Protein AF-A0A533RIW5-F1 (afdb_monomer_lite)

pLDDT: mean 75.53, std 13.52, range [43.75, 93.31]

Structure (mmCIF, N/CA/C/O backbone):
data_AF-A0A533RIW5-F1
#
_entry.id   AF-A0A533RIW5-F1
#
loop_
_atom_site.group_PDB
_atom_site.id
_atom_site.type_symbol
_atom_site.label_atom_id
_atom_site.label_alt_id
_atom_site.label_comp_id
_atom_site.label_asym_id
_atom_site.label_entity_id
_atom_site.label_seq_id
_atom_site.pdbx_PDB_ins_code
_atom_site.Cartn_x
_atom_site.Cartn_y
_atom_site.Cartn_z
_atom_site.occupancy
_atom_site.B_iso_or_equiv
_atom_site.auth_seq_id
_atom_site.auth_comp_id
_atom_site.auth_asym_id
_atom_site.auth_atom_id
_atom_site.pdbx_PDB_model_num
ATOM 1 N N . MET A 1 1 ? -22.608 -1.344 30.782 1.00 62.00 1 MET A N 1
ATOM 2 C CA . MET A 1 1 ? -22.924 -0.653 29.521 1.00 62.00 1 MET A CA 1
ATOM 3 C C . MET A 1 1 ? -23.229 -1.728 28.503 1.00 62.00 1 MET A C 1
ATOM 5 O O . MET A 1 1 ? -22.393 -2.606 28.317 1.00 62.00 1 MET A O 1
ATOM 9 N N . ASP A 1 2 ? -24.431 -1.716 27.937 1.00 83.00 2 ASP A N 1
ATOM 10 C CA . ASP A 1 2 ? -24.812 -2.683 26.904 1.00 83.00 2 ASP A CA 1
ATOM 11 C C . ASP A 1 2 ? -24.166 -2.318 25.561 1.00 83.00 2 ASP A C 1
ATOM 13 O O . ASP A 1 2 ? -23.942 -1.143 25.264 1.00 83.00 2 ASP A O 1
ATOM 17 N N . GLU A 1 3 ? -23.917 -3.316 24.708 1.00 81.69 3 GLU A N 1
ATOM 18 C CA . GLU A 1 3 ? -23.281 -3.122 23.393 1.00 81.69 3 GLU A CA 1
ATOM 19 C C . GLU A 1 3 ? -24.018 -2.071 22.539 1.00 81.69 3 GLU A C 1
ATOM 21 O O . GLU A 1 3 ? -23.396 -1.256 21.863 1.00 81.69 3 GLU A O 1
ATOM 26 N N . ARG A 1 4 ? -25.354 -2.029 22.607 1.00 83.69 4 ARG A N 1
ATOM 27 C CA . ARG A 1 4 ? -26.178 -1.064 21.856 1.00 83.69 4 ARG A CA 1
ATOM 28 C C . ARG A 1 4 ? -25.976 0.382 22.304 1.00 83.69 4 ARG A C 1
ATOM 30 O O . ARG A 1 4 ? -26.013 1.279 21.467 1.00 83.69 4 ARG A O 1
ATOM 37 N N . GLU A 1 5 ? -25.763 0.597 23.595 1.00 84.56 5 GLU A N 1
ATOM 38 C CA . GLU A 1 5 ? -25.538 1.922 24.178 1.00 84.56 5 GLU A CA 1
ATOM 39 C C . GLU A 1 5 ? -24.141 2.438 23.815 1.00 84.56 5 GLU A C 1
ATOM 41 O O . GLU A 1 5 ? -23.985 3.589 23.413 1.00 84.56 5 GLU A O 1
ATOM 46 N N . PHE A 1 6 ? -23.145 1.547 23.837 1.00 85.50 6 PHE A N 1
ATOM 47 C CA . PHE A 1 6 ? -21.796 1.826 23.345 1.00 85.50 6 PHE A CA 1
ATOM 48 C C . PHE A 1 6 ? -21.796 2.196 21.855 1.00 85.50 6 PHE A C 1
ATOM 50 O O . PHE A 1 6 ? -21.253 3.228 21.465 1.00 85.50 6 PHE A O 1
ATOM 57 N N . ILE A 1 7 ? -22.478 1.400 21.024 1.00 85.69 7 ILE A N 1
ATOM 58 C CA . ILE A 1 7 ? -22.616 1.686 19.592 1.00 85.69 7 ILE A CA 1
ATOM 59 C C . ILE A 1 7 ? -23.290 3.042 19.370 1.00 85.69 7 ILE A C 1
ATOM 61 O O . ILE A 1 7 ? -22.855 3.793 18.505 1.00 85.69 7 ILE A O 1
ATOM 65 N N . ALA A 1 8 ? -24.354 3.364 20.108 1.00 86.00 8 ALA A N 1
ATOM 66 C CA . ALA A 1 8 ? -25.064 4.628 19.934 1.00 86.00 8 ALA A CA 1
ATOM 67 C C . ALA A 1 8 ? -24.187 5.848 20.265 1.00 86.00 8 ALA A C 1
ATOM 69 O O . ALA A 1 8 ? -24.292 6.857 19.577 1.00 86.00 8 ALA A O 1
ATOM 70 N N . GLY A 1 9 ? -23.308 5.743 21.268 1.00 86.00 9 GLY A N 1
ATOM 71 C CA . GLY A 1 9 ? -22.416 6.833 21.672 1.00 86.00 9 GLY A CA 1
ATOM 72 C C . GLY A 1 9 ? -21.258 7.096 20.705 1.00 86.00 9 GLY A C 1
ATOM 73 O O . GLY A 1 9 ? -20.900 8.251 20.489 1.00 86.00 9 GLY A O 1
ATOM 74 N N . SER A 1 10 ? -20.697 6.047 20.096 1.00 85.56 10 SER A N 1
ATOM 75 C CA . SER A 1 10 ? -19.483 6.169 19.272 1.00 85.56 10 SER A CA 1
ATOM 76 C C . SER A 1 10 ? -19.719 6.106 17.757 1.00 85.56 10 SER A C 1
ATOM 78 O O . SER A 1 10 ? -18.809 6.399 16.978 1.00 85.56 10 SER A O 1
ATOM 80 N N . ARG A 1 11 ? -20.935 5.763 17.304 1.00 88.19 11 ARG A N 1
ATOM 81 C CA . ARG A 1 11 ? -21.262 5.596 15.874 1.00 88.19 11 ARG A CA 1
ATOM 82 C C . ARG A 1 11 ? -20.897 6.808 15.022 1.00 88.19 11 ARG A C 1
ATOM 84 O O . ARG A 1 11 ? -20.367 6.621 13.930 1.00 88.19 11 ARG A O 1
ATOM 91 N N . ASP A 1 12 ? -21.151 8.018 15.509 1.00 89.88 12 ASP A N 1
ATOM 92 C CA . ASP A 1 12 ? -20.879 9.242 14.750 1.00 89.88 12 ASP A CA 1
ATOM 93 C C . ASP A 1 12 ? -19.383 9.415 14.463 1.00 89.88 12 ASP A C 1
ATOM 95 O O . ASP A 1 12 ? -19.005 9.759 13.344 1.00 89.88 12 ASP A O 1
ATOM 99 N N . ALA A 1 13 ? -18.520 9.116 15.439 1.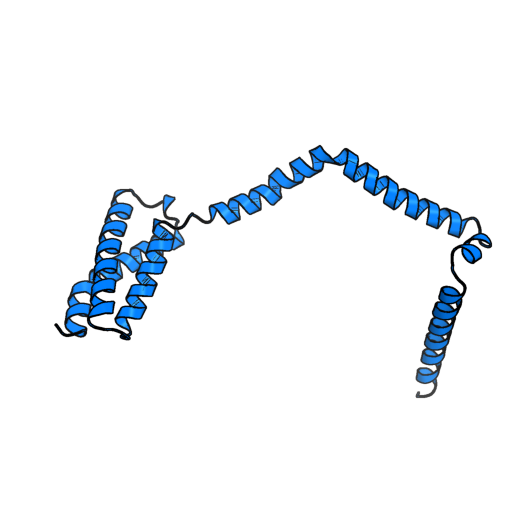00 87.50 13 ALA A N 1
ATOM 100 C CA . ALA A 1 13 ? -17.070 9.163 15.253 1.00 87.50 13 ALA A CA 1
ATOM 101 C C . ALA A 1 13 ? -16.600 8.114 14.233 1.00 87.50 13 ALA A C 1
ATOM 103 O O . ALA A 1 13 ? -15.786 8.410 13.359 1.00 87.50 13 ALA A O 1
ATOM 104 N N . TRP A 1 14 ? -17.165 6.903 14.286 1.00 92.69 14 TRP A N 1
ATOM 105 C CA . TRP A 1 14 ? -16.831 5.840 13.335 1.00 92.69 14 TRP A CA 1
ATOM 106 C C . TRP A 1 14 ? -17.252 6.201 11.908 1.00 92.69 14 TRP A C 1
ATOM 108 O O . TRP A 1 14 ? -16.521 5.911 10.963 1.00 92.69 14 TRP A O 1
ATOM 118 N N . GLN A 1 15 ? -18.410 6.848 11.754 1.00 90.88 15 GLN A N 1
ATOM 119 C CA . GLN A 1 15 ? -18.924 7.304 10.464 1.00 90.88 15 GLN A CA 1
ATOM 120 C C . GLN A 1 15 ? -18.032 8.406 9.870 1.00 90.88 15 GLN A C 1
ATOM 122 O O . GLN A 1 15 ? -17.650 8.320 8.705 1.00 90.88 15 GLN A O 1
ATOM 127 N N . ARG A 1 16 ? -17.627 9.398 10.682 1.00 89.56 16 ARG A N 1
ATOM 128 C CA . ARG A 1 16 ? -16.704 10.460 10.245 1.00 89.56 16 ARG A CA 1
ATOM 12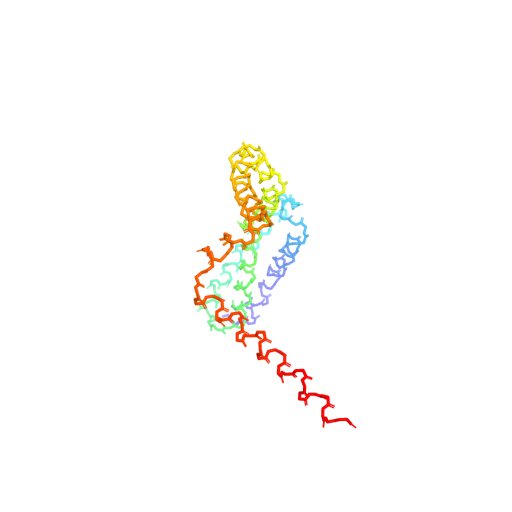9 C C . ARG A 1 16 ? -15.364 9.905 9.777 1.00 89.56 16 ARG A C 1
ATOM 131 O O . ARG A 1 16 ? -14.860 10.336 8.738 1.00 89.56 16 ARG A O 1
ATOM 138 N N . LEU A 1 17 ? -14.812 8.932 10.507 1.00 90.38 17 LEU A N 1
ATOM 139 C CA . LEU A 1 17 ? -13.575 8.265 10.112 1.00 90.38 17 LEU A CA 1
ATOM 140 C C . LEU A 1 17 ? -13.746 7.501 8.793 1.00 90.38 17 LEU A C 1
ATOM 142 O O . LEU A 1 17 ? -12.883 7.605 7.926 1.00 90.38 17 LEU A O 1
ATOM 146 N N . ASP A 1 18 ? -14.840 6.753 8.624 1.00 90.81 18 ASP A N 1
ATOM 147 C CA . ASP A 1 18 ? -15.106 6.001 7.391 1.00 90.81 18 ASP A CA 1
ATOM 148 C C . ASP A 1 18 ? -15.201 6.929 6.171 1.00 90.81 18 ASP A C 1
ATOM 150 O O . ASP A 1 18 ? -14.536 6.701 5.157 1.00 90.81 18 ASP A O 1
ATOM 154 N N . ASP A 1 19 ? -15.930 8.039 6.300 1.00 89.88 19 ASP A N 1
ATOM 155 C CA . ASP A 1 19 ? -16.059 9.041 5.242 1.00 89.88 19 ASP A CA 1
ATOM 156 C C . ASP A 1 19 ? -14.716 9.714 4.920 1.00 89.88 19 ASP A C 1
ATOM 158 O O . ASP A 1 19 ? -14.376 9.921 3.750 1.00 89.88 19 ASP A O 1
ATOM 162 N N . ALA A 1 20 ? -13.930 10.061 5.944 1.00 86.38 20 ALA A N 1
ATOM 163 C CA . ALA A 1 20 ? -12.613 10.666 5.767 1.00 86.38 20 ALA A CA 1
ATOM 164 C C . ALA A 1 20 ? -11.645 9.712 5.048 1.00 86.38 20 ALA A C 1
ATOM 166 O O . ALA A 1 20 ? -10.978 10.115 4.091 1.00 86.38 20 ALA A O 1
ATOM 167 N N . VAL A 1 21 ? -11.637 8.434 5.438 1.00 87.25 21 VAL A N 1
ATOM 168 C CA . VAL A 1 21 ? -10.841 7.382 4.791 1.00 87.25 21 VAL A CA 1
ATOM 169 C C . VAL A 1 21 ? -11.307 7.144 3.355 1.00 87.25 21 VAL A C 1
ATOM 171 O O . VAL A 1 21 ? -10.474 7.011 2.461 1.00 87.25 21 VAL A O 1
ATOM 174 N N . GLY A 1 22 ? -12.615 7.163 3.086 1.00 84.38 22 GLY A N 1
ATOM 175 C CA . GLY A 1 22 ? -13.154 7.046 1.729 1.00 84.38 22 GLY A CA 1
ATOM 176 C C . GLY A 1 22 ? -12.727 8.199 0.809 1.00 84.38 22 GLY A C 1
ATOM 177 O O . GLY A 1 22 ? -12.366 7.977 -0.354 1.00 84.38 22 GLY A O 1
ATOM 178 N N . ARG A 1 23 ? -12.694 9.435 1.325 1.00 81.19 23 ARG A N 1
ATOM 179 C CA . ARG A 1 23 ? -12.183 10.608 0.588 1.00 81.19 23 ARG A CA 1
ATOM 180 C C . ARG A 1 23 ? -10.678 10.522 0.336 1.00 81.19 23 ARG A C 1
ATOM 182 O O . ARG A 1 23 ? -10.218 10.841 -0.761 1.00 81.19 23 ARG A O 1
ATOM 189 N N . ALA A 1 24 ? -9.918 10.069 1.328 1.00 78.94 24 ALA A N 1
ATOM 190 C CA . ALA A 1 24 ? -8.478 9.890 1.202 1.00 78.94 24 ALA A CA 1
ATOM 191 C C . ALA A 1 24 ? -8.127 8.795 0.179 1.00 78.94 24 ALA A C 1
ATOM 193 O O . ALA A 1 24 ? -7.347 9.058 -0.734 1.00 78.94 24 ALA A O 1
ATOM 194 N N . ALA A 1 25 ? -8.823 7.655 0.200 1.00 74.12 25 ALA A N 1
ATOM 195 C CA . ALA A 1 25 ? -8.616 6.571 -0.760 1.00 74.12 25 ALA A CA 1
ATOM 196 C C . ALA A 1 25 ? -8.929 6.969 -2.219 1.00 74.12 25 ALA A C 1
ATOM 198 O O . ALA A 1 25 ? -8.319 6.450 -3.156 1.00 74.12 25 ALA A O 1
ATOM 199 N N . SER A 1 26 ? -9.880 7.885 -2.434 1.00 72.12 26 SER A N 1
ATOM 200 C CA . SER A 1 26 ? -10.309 8.316 -3.775 1.00 72.12 26 SER A CA 1
ATOM 201 C C . SER A 1 26 ? -9.471 9.461 -4.357 1.00 72.12 26 SER A C 1
ATOM 203 O O . SER A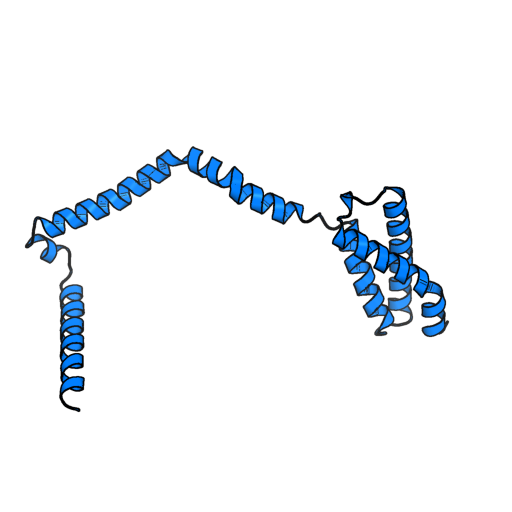 1 26 ? -9.211 9.476 -5.562 1.00 72.12 26 SER A O 1
ATOM 205 N N . HIS A 1 27 ? -9.008 10.403 -3.530 1.00 63.28 27 HIS A N 1
ATOM 206 C CA . HIS A 1 27 ? -8.261 11.586 -3.986 1.00 63.28 27 HIS A CA 1
ATOM 207 C C . HIS A 1 27 ? -6.772 11.595 -3.598 1.00 63.28 27 HIS A C 1
ATOM 209 O O . HIS A 1 27 ? -6.017 12.432 -4.104 1.00 63.28 27 HI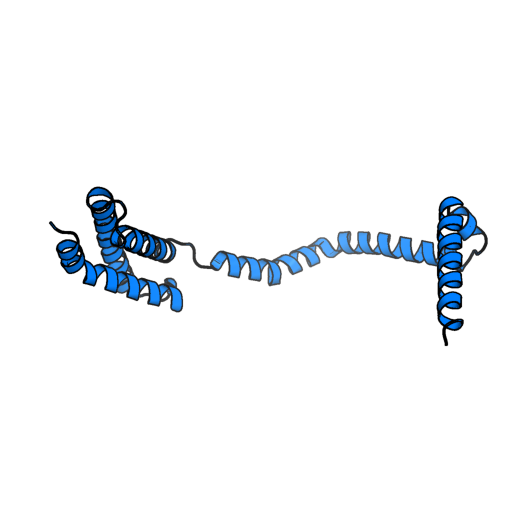S A O 1
ATOM 215 N N . GLY A 1 28 ? -6.348 10.639 -2.770 1.00 64.25 28 GLY A N 1
ATOM 216 C CA . GLY A 1 28 ? -5.013 10.506 -2.197 1.00 64.25 28 GLY A CA 1
ATOM 217 C C . GLY A 1 28 ? -4.792 11.431 -0.997 1.00 64.25 28 GLY A C 1
ATOM 218 O O . GLY A 1 28 ? -5.044 12.633 -1.079 1.00 64.25 28 GLY A O 1
ATOM 219 N N . VAL A 1 29 ? -4.220 10.893 0.088 1.00 64.12 29 VAL A N 1
ATOM 220 C CA . VAL A 1 29 ? -3.880 11.634 1.327 1.00 64.12 29 VAL A CA 1
ATOM 221 C C . VAL A 1 29 ? -3.135 12.947 1.084 1.00 64.12 29 VAL A C 1
ATOM 223 O O . VAL A 1 29 ? -3.342 13.925 1.790 1.00 64.12 29 VAL A O 1
ATOM 226 N N . ALA A 1 30 ? -2.294 13.002 0.048 1.00 60.78 30 ALA A N 1
ATOM 227 C CA . ALA A 1 30 ? -1.482 14.174 -0.284 1.00 60.78 30 ALA A CA 1
ATOM 228 C C . ALA A 1 30 ? -2.290 15.412 -0.724 1.00 60.78 30 ALA A C 1
ATOM 230 O O . ALA A 1 30 ? -1.715 16.491 -0.848 1.00 60.78 30 ALA A O 1
ATOM 231 N N . LYS A 1 31 ? -3.590 15.257 -1.006 1.00 62.75 31 LYS A N 1
ATOM 232 C CA . LYS A 1 31 ? -4.506 16.360 -1.321 1.00 62.75 31 LYS A CA 1
ATOM 233 C C . LYS A 1 31 ? -5.371 16.797 -0.138 1.00 62.75 31 LYS A C 1
ATOM 235 O O . LYS A 1 31 ? -6.111 17.765 -0.299 1.00 62.75 31 LYS A O 1
ATOM 240 N N . LEU A 1 32 ? -5.318 16.101 1.001 1.00 67.56 32 LEU A N 1
ATOM 241 C CA . LEU A 1 32 ? -6.024 16.552 2.197 1.00 67.56 32 LEU A CA 1
ATOM 242 C C . LEU A 1 32 ? -5.295 17.735 2.828 1.00 67.56 32 LEU A C 1
ATOM 244 O O . LEU A 1 32 ? -4.067 17.750 2.917 1.00 67.56 32 LEU A O 1
ATOM 248 N N . ASP A 1 33 ? -6.083 18.713 3.262 1.00 74.69 33 ASP A N 1
ATOM 249 C CA . ASP A 1 33 ? -5.590 19.837 4.044 1.00 74.69 33 ASP A CA 1
ATOM 250 C C . ASP A 1 33 ? -5.101 19.364 5.421 1.00 74.69 33 ASP A C 1
ATOM 252 O O . ASP A 1 33 ? -5.546 18.333 5.940 1.00 74.69 33 ASP A O 1
ATOM 256 N N . ALA A 1 34 ? -4.172 20.113 6.013 1.00 77.44 34 ALA A N 1
ATOM 257 C CA . ALA A 1 34 ? -3.538 19.753 7.278 1.00 77.44 34 ALA A CA 1
ATOM 258 C C . ALA A 1 34 ? -4.560 19.622 8.419 1.00 77.44 34 ALA A C 1
ATOM 260 O O . ALA A 1 34 ? -4.455 18.698 9.230 1.00 77.44 34 ALA A O 1
ATOM 261 N N . ASP A 1 35 ? -5.573 20.491 8.442 1.00 81.88 35 ASP A N 1
ATOM 262 C CA . ASP A 1 35 ? -6.633 20.461 9.450 1.00 81.88 35 ASP A CA 1
ATOM 263 C C . ASP A 1 35 ? -7.511 19.212 9.303 1.00 81.88 35 ASP A C 1
ATOM 265 O O . ASP A 1 35 ? -7.728 18.489 10.275 1.00 81.88 35 ASP A O 1
ATOM 269 N N . THR A 1 36 ? -7.914 18.861 8.077 1.00 80.44 36 THR A N 1
ATOM 270 C CA . THR A 1 36 ? -8.698 17.638 7.827 1.00 80.44 36 THR A CA 1
ATOM 271 C C . THR A 1 36 ? -7.904 16.371 8.156 1.00 80.44 36 THR A C 1
ATOM 273 O O . THR A 1 36 ? -8.462 15.392 8.651 1.00 80.44 36 THR A O 1
ATOM 276 N N . LEU A 1 37 ? -6.590 16.370 7.906 1.00 83.56 37 LEU A N 1
ATOM 277 C CA . LEU A 1 37 ? -5.726 15.249 8.274 1.00 83.56 37 LEU A CA 1
ATOM 278 C C . LEU A 1 37 ? -5.615 15.097 9.799 1.00 83.56 37 LEU A C 1
ATOM 280 O O . LEU A 1 37 ? -5.590 13.973 10.304 1.00 83.56 37 LEU A O 1
ATOM 284 N N . LYS A 1 38 ? -5.569 16.215 10.532 1.00 86.81 38 LYS A N 1
ATOM 285 C CA . LYS A 1 38 ? -5.546 16.220 11.996 1.00 86.81 38 LYS A CA 1
ATOM 286 C C . LYS A 1 38 ? -6.856 15.687 12.576 1.00 86.81 38 LYS A C 1
ATOM 288 O O . LYS A 1 38 ? -6.802 14.798 13.421 1.00 86.81 38 LYS A O 1
ATOM 293 N N . GLU A 1 39 ? -8.000 16.158 12.085 1.00 88.38 39 GLU A N 1
ATOM 294 C CA . GLU A 1 39 ? -9.322 15.651 12.485 1.00 88.38 39 GLU A CA 1
ATOM 295 C C . GLU A 1 39 ? -9.439 14.142 12.232 1.00 88.38 39 GLU A C 1
ATOM 297 O O . GLU A 1 39 ? -9.804 13.379 13.126 1.00 88.38 39 GLU A O 1
ATOM 302 N N . MET A 1 40 ? -9.016 13.682 11.049 1.00 88.00 40 MET A N 1
ATOM 303 C CA . MET A 1 40 ? -8.999 12.255 10.719 1.00 88.00 40 MET A CA 1
ATOM 304 C C . MET A 1 40 ? -8.101 11.449 11.673 1.00 88.00 40 MET A C 1
ATOM 306 O O . MET A 1 40 ? -8.433 10.322 12.044 1.00 88.00 40 MET A O 1
ATOM 310 N N . HIS A 1 41 ? -6.964 12.010 12.092 1.00 89.44 41 HIS A N 1
ATOM 311 C CA . HIS A 1 41 ? -6.074 11.372 13.059 1.00 89.44 41 HIS A CA 1
ATOM 312 C C . HIS A 1 41 ? -6.682 11.298 14.470 1.00 89.44 41 HIS A C 1
ATOM 314 O O . HIS A 1 41 ? -6.502 10.294 15.165 1.00 89.44 41 HIS A O 1
ATOM 320 N N . GLU A 1 42 ? -7.413 12.327 14.897 1.00 91.31 42 GLU A N 1
ATOM 321 C CA . GLU A 1 42 ? -8.127 12.338 16.178 1.00 91.31 42 GLU A CA 1
ATOM 322 C C . GLU A 1 42 ? -9.255 11.292 16.197 1.00 91.31 42 GLU A C 1
ATOM 324 O O . GLU A 1 42 ? -9.285 10.447 17.101 1.00 91.31 42 GLU A O 1
ATOM 329 N N . ASP A 1 43 ? -10.098 11.254 15.159 1.00 91.38 43 ASP A N 1
ATOM 330 C CA . ASP A 1 43 ? -11.167 10.255 15.013 1.00 91.38 43 ASP A CA 1
ATOM 331 C C . ASP A 1 43 ? -10.597 8.819 14.921 1.00 91.38 43 ASP A C 1
ATOM 333 O O . ASP A 1 43 ? -11.154 7.879 15.502 1.00 91.38 43 ASP A O 1
ATOM 337 N N . TYR A 1 44 ? -9.435 8.634 14.276 1.00 92.56 44 TYR A N 1
ATOM 338 C CA . TYR A 1 44 ? -8.709 7.355 14.258 1.00 92.56 44 TYR A CA 1
ATOM 339 C C . TYR A 1 44 ? -8.310 6.897 15.664 1.00 92.56 44 TYR A C 1
ATOM 341 O O . TYR A 1 44 ? -8.543 5.742 16.026 1.00 92.56 44 TYR A O 1
ATOM 349 N N . ARG A 1 45 ? -7.720 7.783 16.477 1.00 91.12 45 ARG A N 1
ATOM 350 C CA . ARG A 1 45 ? -7.296 7.438 17.844 1.00 91.12 45 ARG A CA 1
ATOM 351 C C . ARG A 1 45 ? -8.484 7.086 18.731 1.00 91.12 45 ARG A C 1
ATOM 353 O O . ARG A 1 45 ? -8.378 6.148 19.519 1.00 91.12 45 ARG A O 1
ATOM 360 N N . CYS A 1 46 ? -9.594 7.808 18.586 1.00 91.94 46 CYS A N 1
ATOM 361 C CA . CYS A 1 46 ? -10.831 7.525 19.307 1.00 91.94 46 CYS A CA 1
ATOM 362 C C . CYS A 1 46 ? -11.382 6.140 18.924 1.00 91.94 46 CYS A C 1
ATOM 364 O O . CYS A 1 46 ? -11.572 5.285 19.785 1.00 91.94 46 CYS A O 1
ATOM 366 N N . THR A 1 47 ? -11.478 5.855 17.623 1.00 92.38 47 THR A N 1
ATOM 367 C CA . THR A 1 47 ? -11.955 4.559 17.111 1.00 92.38 47 THR A CA 1
ATOM 368 C C . THR A 1 47 ? -11.032 3.393 17.501 1.00 92.38 47 THR A C 1
ATOM 370 O O . THR A 1 47 ? -11.496 2.288 17.778 1.00 92.38 47 THR A O 1
ATOM 373 N N . ALA A 1 48 ? -9.716 3.613 17.562 1.00 92.00 48 ALA A N 1
ATOM 374 C CA . ALA A 1 48 ? -8.763 2.603 18.026 1.00 92.00 48 ALA A CA 1
ATOM 375 C C . ALA A 1 48 ? -8.916 2.297 19.528 1.00 92.00 48 ALA A C 1
ATOM 377 O O . ALA A 1 48 ? -8.789 1.140 19.935 1.00 92.00 48 ALA A O 1
ATOM 378 N N . ALA A 1 49 ? -9.220 3.309 20.347 1.00 92.56 49 ALA A N 1
ATOM 379 C CA . ALA A 1 49 ? -9.543 3.112 21.759 1.00 92.56 49 ALA A CA 1
ATOM 380 C C . ALA A 1 49 ? -10.865 2.342 21.926 1.00 92.56 49 ALA A C 1
ATOM 382 O O . ALA A 1 49 ? -10.924 1.388 22.704 1.00 92.56 49 ALA A O 1
ATOM 383 N N . ASP A 1 50 ? -11.882 2.682 21.132 1.00 92.00 50 ASP A N 1
ATOM 384 C CA . ASP A 1 50 ? -13.163 1.970 21.086 1.00 92.00 50 ASP A CA 1
ATOM 385 C C . ASP A 1 50 ? -12.996 0.505 20.670 1.00 92.00 50 ASP A C 1
ATOM 387 O O . ASP A 1 50 ? -13.626 -0.382 21.244 1.00 92.00 50 ASP A O 1
ATOM 391 N N . LEU A 1 51 ? -12.107 0.222 19.714 1.00 93.06 51 LEU A N 1
ATOM 392 C CA . LEU A 1 51 ? -11.765 -1.144 19.326 1.00 93.06 51 LEU A CA 1
ATOM 393 C C . LEU A 1 51 ? -11.155 -1.923 20.498 1.00 93.06 51 LEU A C 1
ATOM 395 O O . LEU A 1 51 ? -11.562 -3.057 20.741 1.00 93.06 51 LEU A O 1
ATOM 399 N N . ALA A 1 52 ? -10.212 -1.335 21.239 1.00 91.88 52 ALA A N 1
ATOM 400 C CA . ALA A 1 52 ? -9.610 -1.984 22.407 1.00 91.88 52 ALA A CA 1
ATOM 401 C C . ALA A 1 52 ? -10.651 -2.254 23.511 1.00 91.88 52 ALA A C 1
ATOM 403 O O . ALA A 1 52 ? -10.666 -3.330 24.122 1.00 91.88 52 ALA A O 1
ATOM 404 N N . PHE A 1 53 ? -11.571 -1.309 23.726 1.00 91.44 53 PHE A N 1
ATOM 405 C CA . PHE A 1 53 ? -12.694 -1.487 24.642 1.00 91.44 53 PHE A CA 1
ATOM 406 C C . PHE A 1 53 ? -13.616 -2.628 24.189 1.00 91.44 53 PHE A C 1
ATOM 408 O O . PHE A 1 53 ? -13.917 -3.523 24.985 1.00 91.44 53 PHE A O 1
ATOM 415 N N . ALA A 1 54 ? -14.004 -2.643 22.910 1.00 90.56 54 ALA A N 1
ATOM 416 C CA . ALA A 1 54 ? -14.881 -3.651 22.323 1.00 90.56 54 ALA A CA 1
ATOM 417 C C . ALA A 1 54 ? -14.248 -5.050 22.298 1.00 90.56 54 ALA A C 1
ATOM 419 O O . ALA A 1 54 ? -14.933 -6.035 22.553 1.00 90.56 54 ALA A O 1
ATOM 420 N N . GLN A 1 55 ? -12.936 -5.160 22.075 1.00 90.69 55 GLN A N 1
ATOM 421 C CA . GLN A 1 55 ? -12.208 -6.432 22.172 1.00 90.69 55 GLN A CA 1
ATOM 422 C C . GLN A 1 55 ? -12.242 -7.024 23.586 1.00 90.69 55 GLN A C 1
ATOM 424 O O . GLN A 1 55 ? -12.278 -8.244 23.733 1.00 90.69 55 GLN A O 1
ATOM 429 N N . THR A 1 56 ? -12.253 -6.169 24.610 1.00 92.19 56 THR A N 1
ATOM 430 C CA . THR A 1 56 ? -12.237 -6.585 26.019 1.00 92.19 56 THR A CA 1
ATOM 431 C C . THR A 1 56 ? -13.639 -6.926 26.531 1.00 92.19 56 THR A C 1
ATOM 433 O O . THR A 1 56 ? -13.812 -7.926 27.222 1.00 92.19 56 THR A O 1
ATOM 436 N N . HIS A 1 57 ? -14.643 -6.113 26.191 1.00 89.56 57 HIS A N 1
ATOM 437 C CA . HIS A 1 57 ? -16.005 -6.236 26.731 1.00 89.56 57 HIS A CA 1
ATOM 438 C C . HIS A 1 57 ? -16.958 -7.027 25.828 1.00 89.56 57 HIS A C 1
ATOM 440 O O . HIS A 1 57 ? -17.899 -7.641 26.326 1.00 89.56 57 HIS A O 1
ATOM 446 N N . PHE A 1 58 ? -16.713 -7.039 24.515 1.00 88.50 58 PHE A N 1
ATOM 447 C CA . PHE A 1 58 ? -17.559 -7.688 23.508 1.00 88.50 58 PHE A CA 1
ATOM 448 C C . PHE A 1 58 ? -16.730 -8.588 22.562 1.00 88.50 58 PHE A C 1
ATOM 450 O O . PHE A 1 58 ? -16.737 -8.404 21.334 1.00 88.50 58 PHE A O 1
ATOM 457 N N . PRO A 1 59 ? -15.976 -9.571 23.097 1.00 83.00 59 PRO A N 1
ATOM 458 C CA . PRO A 1 59 ? -15.195 -10.482 22.270 1.00 83.00 59 PRO A CA 1
ATOM 459 C C . PRO A 1 59 ? -16.115 -11.296 21.346 1.00 83.00 59 PRO A C 1
ATOM 461 O O . PRO A 1 59 ? -17.102 -11.883 21.780 1.00 83.00 59 PRO A O 1
ATOM 464 N N . GLY A 1 60 ? -15.795 -11.326 20.048 1.00 82.31 60 GLY A N 1
ATOM 465 C CA . GLY A 1 60 ? -16.570 -12.061 19.037 1.00 82.31 60 GLY A CA 1
ATOM 466 C C . GLY A 1 60 ? -17.820 -11.346 18.507 1.00 82.31 60 GLY A C 1
ATOM 467 O O . GLY A 1 60 ? -18.499 -11.887 17.634 1.00 82.31 60 GLY A O 1
ATOM 468 N N . ALA A 1 61 ? -18.117 -10.128 18.970 1.00 88.44 61 ALA A N 1
ATOM 469 C CA . ALA A 1 61 ? -19.218 -9.334 18.437 1.00 88.44 61 ALA A CA 1
ATOM 470 C C . ALA A 1 61 ? -18.926 -8.803 17.020 1.00 88.44 61 ALA A C 1
ATOM 472 O O . ALA A 1 61 ? -17.781 -8.513 16.652 1.00 88.44 61 ALA A O 1
ATOM 473 N N . ARG A 1 62 ? -19.984 -8.613 16.216 1.00 88.38 62 ARG A N 1
ATOM 474 C CA . ARG A 1 62 ? -19.870 -8.057 14.853 1.00 88.38 62 ARG A CA 1
ATOM 475 C C . ARG A 1 62 ? -19.280 -6.642 14.867 1.00 88.38 62 ARG A C 1
ATOM 477 O O . ARG A 1 62 ? -18.538 -6.283 13.956 1.00 88.38 62 ARG A O 1
ATOM 484 N N . THR A 1 63 ? -19.570 -5.875 15.913 1.00 87.75 63 THR A N 1
ATOM 485 C CA . THR A 1 63 ? -19.060 -4.517 16.135 1.00 87.75 63 THR A CA 1
ATOM 486 C C . THR A 1 63 ? -17.537 -4.500 16.241 1.00 87.75 63 THR A C 1
ATOM 488 O O . THR A 1 63 ? -16.880 -3.697 15.587 1.00 87.75 63 THR A O 1
ATOM 491 N N . THR A 1 64 ? -16.956 -5.454 16.969 1.00 91.06 64 THR A N 1
ATOM 492 C CA . THR A 1 64 ? -15.502 -5.599 17.118 1.00 91.06 64 THR A CA 1
ATOM 493 C C . THR A 1 64 ? -14.827 -5.911 15.780 1.00 91.06 64 THR A C 1
ATOM 495 O O . THR A 1 64 ? -13.795 -5.328 15.452 1.00 91.06 64 THR A O 1
ATOM 498 N N . ALA A 1 65 ? -15.429 -6.784 14.964 1.00 90.62 65 ALA A N 1
ATOM 499 C CA . ALA A 1 65 ? -14.924 -7.084 13.622 1.00 90.62 65 ALA A CA 1
ATOM 500 C C . ALA A 1 65 ? -15.010 -5.868 12.681 1.00 90.62 65 ALA A C 1
ATOM 502 O O . ALA A 1 65 ? -14.063 -5.594 11.941 1.00 90.62 65 ALA A O 1
ATOM 503 N N . TYR A 1 66 ? -16.116 -5.120 12.741 1.00 91.38 66 TYR A N 1
ATOM 504 C CA . TYR A 1 66 ? -16.302 -3.880 11.986 1.00 91.38 66 TYR A CA 1
ATOM 505 C C . TYR A 1 66 ? -15.244 -2.831 12.349 1.00 91.38 66 TYR A C 1
ATOM 507 O O . TYR A 1 66 ? -14.556 -2.317 11.467 1.00 91.38 66 TYR A O 1
ATOM 515 N N . LEU A 1 67 ? -15.061 -2.572 13.645 1.00 91.56 67 LEU A N 1
ATOM 516 C CA . LEU A 1 67 ? -14.074 -1.620 14.150 1.00 91.56 67 LEU A CA 1
ATOM 517 C C . LEU A 1 67 ? -12.651 -2.001 13.743 1.00 91.56 67 LEU A C 1
ATOM 519 O O . LEU A 1 67 ? -11.879 -1.144 13.322 1.00 91.56 67 LEU A O 1
ATOM 523 N N . ASN A 1 68 ? -12.319 -3.291 13.798 1.00 93.31 68 ASN A N 1
ATOM 524 C CA . ASN A 1 68 ? -11.010 -3.776 13.378 1.00 93.31 68 ASN A CA 1
ATOM 525 C C . ASN A 1 68 ? -10.752 -3.488 11.888 1.00 93.31 68 ASN A C 1
ATOM 527 O O . ASN A 1 68 ? -9.702 -2.959 11.525 1.00 93.31 68 ASN A O 1
ATOM 531 N N . ALA A 1 69 ? -11.731 -3.766 11.022 1.00 91.56 69 ALA A N 1
ATOM 532 C CA . ALA A 1 69 ? -11.621 -3.478 9.593 1.00 91.56 69 ALA A CA 1
ATOM 533 C C . ALA A 1 69 ? -11.525 -1.968 9.301 1.00 91.56 69 ALA A C 1
ATOM 535 O O . ALA A 1 69 ? -10.752 -1.550 8.435 1.00 91.56 69 ALA A O 1
ATOM 536 N N . LEU A 1 70 ? -12.284 -1.140 10.025 1.00 92.31 70 LEU A N 1
ATOM 537 C CA . LEU A 1 70 ? -12.244 0.316 9.890 1.00 92.31 70 LEU A CA 1
ATOM 538 C C . LEU A 1 70 ? -10.871 0.880 10.286 1.00 92.31 70 LEU A C 1
ATOM 540 O O . LEU A 1 70 ? -10.262 1.595 9.490 1.00 92.31 70 LEU A O 1
ATOM 544 N N . VAL A 1 71 ? -10.350 0.497 11.456 1.00 92.19 71 VAL A N 1
ATOM 545 C CA . VAL A 1 71 ? -9.026 0.917 11.947 1.00 92.19 71 VAL A CA 1
ATOM 546 C C . VAL A 1 71 ? -7.913 0.447 11.010 1.00 92.19 71 VAL A C 1
ATOM 548 O O . VAL A 1 71 ? -7.012 1.224 10.704 1.00 92.19 71 VAL A O 1
ATOM 551 N N . ALA A 1 72 ? -7.987 -0.784 10.496 1.00 89.31 72 ALA A N 1
ATOM 552 C CA . ALA A 1 72 ? -7.000 -1.306 9.553 1.00 89.31 72 ALA A CA 1
ATOM 553 C C . ALA A 1 72 ? -6.947 -0.494 8.246 1.00 89.31 72 ALA A C 1
ATOM 555 O O . ALA A 1 72 ? -5.859 -0.140 7.789 1.00 89.31 72 ALA A O 1
ATOM 556 N N . ARG A 1 73 ? -8.106 -0.153 7.660 1.00 88.06 73 ARG A N 1
ATOM 557 C CA . ARG A 1 73 ? -8.163 0.707 6.462 1.00 88.06 73 ARG A CA 1
ATOM 558 C C . ARG A 1 73 ? -7.659 2.117 6.753 1.00 88.06 73 ARG A C 1
ATOM 560 O O . ARG A 1 73 ? -6.857 2.634 5.986 1.00 88.06 73 ARG A O 1
ATOM 567 N N . ALA A 1 74 ? -8.079 2.708 7.870 1.00 87.88 74 ALA A N 1
ATOM 568 C CA . ALA A 1 74 ? -7.620 4.031 8.280 1.00 87.88 74 ALA A CA 1
ATOM 569 C C . ALA A 1 74 ? -6.097 4.072 8.466 1.00 87.88 74 ALA A C 1
ATOM 571 O O . ALA A 1 74 ? -5.437 4.983 7.979 1.00 87.88 74 ALA A O 1
ATOM 572 N N . HIS A 1 75 ? -5.518 3.053 9.106 1.00 87.12 75 HIS A N 1
ATOM 573 C CA . HIS A 1 75 ? -4.073 2.943 9.287 1.00 87.12 75 HIS A CA 1
ATOM 574 C C . HIS A 1 75 ? -3.332 2.824 7.950 1.00 87.12 75 HIS A C 1
ATOM 576 O O . HIS A 1 75 ? -2.316 3.490 7.746 1.00 87.12 75 HIS A O 1
ATOM 582 N N . ALA A 1 76 ? -3.850 2.006 7.028 1.00 83.75 76 ALA A N 1
ATOM 583 C CA . ALA A 1 76 ? -3.294 1.869 5.686 1.00 83.75 76 ALA A CA 1
ATOM 584 C C . ALA A 1 76 ? -3.348 3.183 4.894 1.00 83.75 76 ALA A C 1
ATOM 586 O O . ALA A 1 76 ? -2.466 3.429 4.084 1.00 83.75 76 ALA A O 1
ATOM 587 N N . GLU A 1 77 ? -4.329 4.043 5.145 1.00 82.69 77 GLU A N 1
ATOM 588 C CA . GLU A 1 77 ? -4.410 5.338 4.479 1.00 82.69 77 GLU A CA 1
ATOM 589 C C . GLU A 1 77 ? -3.504 6.382 5.160 1.00 82.69 77 GLU A C 1
ATOM 591 O O . GLU A 1 77 ? -2.669 6.983 4.496 1.00 82.69 77 GLU A O 1
ATOM 596 N N . LEU A 1 78 ? -3.565 6.552 6.490 1.00 80.06 78 LEU A N 1
ATOM 597 C CA . LEU A 1 78 ? -2.737 7.538 7.212 1.00 80.06 78 LEU A CA 1
ATOM 598 C C . LEU A 1 78 ? -1.233 7.241 7.137 1.00 80.06 78 LEU A C 1
ATOM 600 O O . LEU A 1 78 ? -0.421 8.162 7.041 1.00 80.06 78 LEU A O 1
ATOM 604 N N . TYR A 1 79 ? -0.863 5.966 7.262 1.00 75.19 79 TYR A N 1
ATOM 605 C CA . TYR A 1 79 ? 0.526 5.531 7.423 1.00 75.19 79 TYR A CA 1
ATOM 606 C C . TYR A 1 79 ? 1.005 4.617 6.301 1.00 75.19 79 TYR A C 1
ATOM 608 O O . TYR A 1 79 ? 2.216 4.429 6.139 1.00 75.19 79 TYR A O 1
ATOM 616 N N . GLY A 1 80 ? 0.094 4.029 5.522 1.00 63.50 80 GLY A N 1
ATOM 617 C CA . GLY A 1 80 ? 0.493 3.216 4.387 1.00 63.50 80 GLY A CA 1
ATOM 618 C C . GLY A 1 80 ? 1.185 4.084 3.351 1.00 63.50 80 GLY A C 1
ATOM 619 O O . GLY A 1 80 ? 0.732 5.156 2.955 1.00 63.50 80 GLY A O 1
ATOM 620 N N . SER A 1 81 ? 2.357 3.617 2.934 1.00 54.66 81 SER A N 1
ATOM 621 C CA . SER A 1 81 ? 3.130 4.277 1.893 1.00 54.66 81 SER A CA 1
ATOM 622 C C . SER A 1 81 ? 2.239 4.434 0.655 1.00 54.66 81 SER A C 1
ATOM 624 O O . SER A 1 81 ? 1.645 3.435 0.236 1.00 54.66 81 SER A O 1
ATOM 626 N N . PRO A 1 82 ? 2.144 5.629 0.039 1.00 55.81 82 PRO A N 1
ATOM 627 C CA . PRO A 1 82 ? 1.333 5.802 -1.159 1.00 55.81 82 PRO A CA 1
ATOM 628 C C . PRO A 1 82 ? 1.744 4.772 -2.227 1.00 55.81 82 PRO A C 1
ATOM 630 O O . PRO A 1 82 ? 2.883 4.279 -2.197 1.00 55.81 82 PRO A O 1
ATOM 633 N N . PRO A 1 83 ? 0.918 4.508 -3.260 1.00 56.22 83 PRO A N 1
ATOM 634 C CA . PRO A 1 83 ? 1.260 3.631 -4.391 1.00 56.22 83 PRO A CA 1
ATOM 635 C C . PRO A 1 83 ? 2.458 4.129 -5.230 1.00 56.22 83 PRO A C 1
ATOM 637 O O . PRO A 1 83 ? 2.703 3.662 -6.343 1.00 56.22 83 PRO A O 1
ATOM 640 N N . ARG A 1 84 ? 3.277 5.031 -4.679 1.00 56.03 84 ARG A N 1
ATOM 641 C CA . ARG A 1 84 ? 4.636 5.354 -5.091 1.00 56.03 84 ARG A CA 1
ATOM 642 C C . ARG A 1 84 ? 5.439 4.105 -5.425 1.00 56.03 84 ARG A C 1
ATOM 644 O O . ARG A 1 84 ? 6.173 4.170 -6.389 1.00 56.03 84 ARG A O 1
ATOM 651 N N . ARG A 1 85 ? 5.285 2.962 -4.741 1.00 58.41 85 ARG A N 1
ATOM 652 C CA . ARG A 1 85 ? 6.008 1.730 -5.131 1.00 58.41 85 ARG A CA 1
ATOM 653 C C . ARG A 1 85 ? 5.630 1.224 -6.528 1.00 58.41 85 ARG A C 1
ATOM 655 O O . ARG A 1 85 ? 6.527 0.906 -7.297 1.00 58.41 85 ARG A O 1
ATOM 662 N N . LEU A 1 86 ? 4.347 1.217 -6.892 1.00 62.28 86 LEU A N 1
ATOM 663 C CA . LEU A 1 86 ? 3.897 0.820 -8.235 1.00 62.28 86 LEU A CA 1
ATOM 664 C C . LEU A 1 86 ? 4.240 1.879 -9.291 1.00 62.28 86 LEU A C 1
ATOM 666 O O . LEU A 1 86 ? 4.699 1.541 -10.380 1.00 62.28 86 LEU A O 1
ATOM 670 N N . ALA A 1 87 ? 4.085 3.165 -8.963 1.00 65.12 87 ALA A N 1
ATOM 671 C CA . ALA A 1 87 ? 4.464 4.260 -9.856 1.00 65.12 87 ALA A CA 1
ATOM 672 C C . ALA A 1 87 ? 5.987 4.326 -10.094 1.00 65.12 87 ALA A C 1
ATOM 674 O O . ALA A 1 87 ? 6.431 4.553 -11.219 1.00 65.12 87 ALA A O 1
ATOM 675 N N . VAL A 1 88 ? 6.792 4.082 -9.057 1.00 66.38 88 VAL A N 1
ATOM 676 C CA . VAL A 1 88 ? 8.258 3.988 -9.127 1.00 66.38 88 VAL A CA 1
ATOM 677 C C . VAL A 1 88 ? 8.673 2.734 -9.882 1.00 66.38 88 VAL A C 1
ATOM 679 O O . VAL A 1 88 ? 9.550 2.836 -10.726 1.00 66.38 88 VAL A O 1
ATOM 682 N N . LEU A 1 89 ? 8.016 1.589 -9.675 1.00 68.31 89 LEU A N 1
ATOM 683 C CA . LEU A 1 89 ? 8.284 0.372 -10.444 1.00 68.31 89 LEU A CA 1
ATOM 684 C C . LEU A 1 89 ? 7.978 0.571 -11.936 1.00 68.31 89 LEU A C 1
ATOM 686 O O . LEU A 1 89 ? 8.797 0.229 -12.783 1.00 68.31 89 LEU A O 1
ATOM 690 N N . ARG A 1 90 ? 6.850 1.206 -12.276 1.00 69.19 90 ARG A N 1
ATOM 691 C CA . ARG A 1 90 ? 6.507 1.545 -13.665 1.00 69.19 90 ARG A CA 1
ATOM 692 C C . ARG A 1 90 ? 7.498 2.540 -14.273 1.00 69.19 90 ARG A C 1
ATOM 694 O O . ARG A 1 90 ? 7.887 2.371 -15.424 1.00 69.19 90 ARG A O 1
ATOM 701 N N . ARG A 1 91 ? 7.935 3.556 -13.522 1.00 69.81 91 ARG A N 1
ATOM 702 C CA . ARG A 1 91 ? 8.972 4.505 -13.966 1.00 69.81 91 ARG A CA 1
ATOM 703 C C . ARG A 1 91 ? 10.337 3.832 -14.117 1.00 69.81 91 ARG A C 1
ATOM 705 O O . ARG A 1 91 ? 11.045 4.126 -15.073 1.00 69.81 91 ARG A O 1
ATOM 712 N N . PHE A 1 92 ? 10.668 2.894 -13.239 1.00 66.88 92 PHE A N 1
ATOM 713 C CA . PHE A 1 92 ? 11.883 2.098 -13.321 1.00 66.88 92 PHE A CA 1
ATOM 714 C C . PHE A 1 92 ? 11.874 1.216 -14.576 1.00 66.88 92 PHE A C 1
ATOM 716 O O . PHE A 1 92 ? 12.820 1.269 -15.355 1.00 66.88 92 PHE A O 1
ATOM 723 N N . LEU A 1 93 ? 10.780 0.495 -14.852 1.00 67.56 93 LEU A N 1
ATOM 724 C CA . LEU A 1 93 ? 10.637 -0.290 -16.086 1.00 67.56 93 LEU A CA 1
ATOM 725 C C . LEU A 1 93 ? 10.624 0.588 -17.351 1.00 67.56 93 LEU A C 1
ATOM 727 O O . LEU A 1 93 ? 11.183 0.195 -18.369 1.00 67.56 93 LEU A O 1
ATOM 731 N N . ALA A 1 94 ? 9.999 1.767 -17.308 1.00 70.88 94 ALA A N 1
ATOM 732 C CA . ALA A 1 94 ? 9.834 2.617 -18.489 1.00 70.88 94 ALA A CA 1
ATOM 733 C C . ALA A 1 94 ? 11.029 3.544 -18.784 1.00 70.88 94 ALA A C 1
ATOM 735 O O . ALA A 1 94 ? 11.242 3.901 -19.939 1.00 70.88 94 ALA A O 1
ATOM 736 N N . SER A 1 95 ? 11.800 3.965 -17.777 1.00 64.06 95 SER A N 1
ATOM 737 C CA . SER A 1 95 ? 12.902 4.929 -17.948 1.00 64.06 95 SER A CA 1
ATOM 738 C C . SER A 1 95 ? 14.260 4.403 -17.506 1.00 64.06 95 SER A C 1
ATOM 740 O O . SER A 1 95 ? 15.237 4.605 -18.226 1.00 64.06 95 SER A O 1
ATOM 742 N N . ASP A 1 96 ? 14.353 3.737 -16.357 1.00 61.56 96 ASP A N 1
ATOM 743 C CA . ASP A 1 96 ? 15.656 3.304 -15.840 1.00 61.56 96 ASP A CA 1
ATOM 744 C C . ASP A 1 96 ? 16.138 2.030 -16.547 1.00 61.56 96 ASP A C 1
ATOM 746 O O . ASP A 1 96 ? 17.284 1.962 -16.992 1.00 61.56 96 ASP A O 1
ATOM 750 N N . TYR A 1 97 ? 15.244 1.068 -16.774 1.00 60.66 97 TYR A N 1
ATOM 751 C CA . TYR A 1 97 ? 15.529 -0.179 -17.480 1.00 60.66 97 TYR A CA 1
ATOM 752 C C . TYR A 1 97 ? 16.071 0.029 -18.911 1.00 60.66 97 TYR A C 1
ATOM 754 O O . TYR A 1 97 ? 17.165 -0.466 -19.198 1.00 60.66 97 TYR A O 1
ATOM 762 N N . PRO A 1 98 ? 15.436 0.816 -19.809 1.00 65.56 98 PRO A N 1
ATOM 763 C CA . PRO A 1 98 ? 16.006 1.067 -21.136 1.00 65.56 98 PRO A CA 1
ATOM 764 C C . PRO A 1 98 ? 17.333 1.837 -21.079 1.00 65.56 98 PRO A C 1
ATOM 766 O O . PRO A 1 98 ? 18.177 1.668 -21.961 1.00 65.56 98 PRO A O 1
ATOM 769 N N . ARG A 1 99 ? 17.570 2.651 -20.040 1.00 68.56 99 ARG A N 1
ATOM 770 C CA . ARG A 1 99 ? 18.847 3.356 -19.853 1.00 68.56 99 ARG A CA 1
ATOM 771 C C . ARG A 1 99 ? 19.979 2.391 -19.491 1.00 68.56 99 ARG A C 1
ATOM 773 O O . ARG A 1 99 ? 21.068 2.503 -20.049 1.00 68.56 99 ARG A O 1
ATOM 780 N N . LEU A 1 100 ? 19.709 1.419 -18.619 1.00 64.44 100 LEU A N 1
ATOM 781 C CA . LEU A 1 100 ? 20.644 0.349 -18.250 1.00 64.44 100 LEU A CA 1
ATOM 782 C C . LEU A 1 100 ? 20.939 -0.603 -19.418 1.00 64.44 100 LEU A C 1
ATOM 784 O O . LEU A 1 100 ? 22.095 -0.982 -19.618 1.00 64.44 100 LEU A O 1
ATOM 788 N N . VAL A 1 101 ? 19.925 -0.931 -20.224 1.00 65.62 101 VAL A N 1
ATOM 789 C CA . VAL A 1 101 ? 20.087 -1.739 -21.444 1.00 65.62 101 VAL A CA 1
ATOM 790 C C . VAL A 1 101 ? 20.946 -1.007 -22.478 1.00 65.62 101 VAL A C 1
ATOM 792 O O . VAL A 1 101 ? 21.855 -1.607 -23.044 1.00 65.62 101 VAL A O 1
ATOM 795 N N . ARG A 1 102 ? 20.743 0.304 -22.685 1.00 69.25 102 ARG A N 1
ATOM 796 C CA . ARG A 1 102 ? 21.593 1.104 -23.590 1.00 69.25 102 ARG A CA 1
ATOM 797 C C . ARG A 1 102 ? 23.029 1.231 -23.082 1.00 69.25 102 ARG A C 1
ATOM 799 O O . ARG A 1 102 ? 23.954 1.168 -23.887 1.00 69.25 102 ARG A O 1
ATOM 806 N N . ALA A 1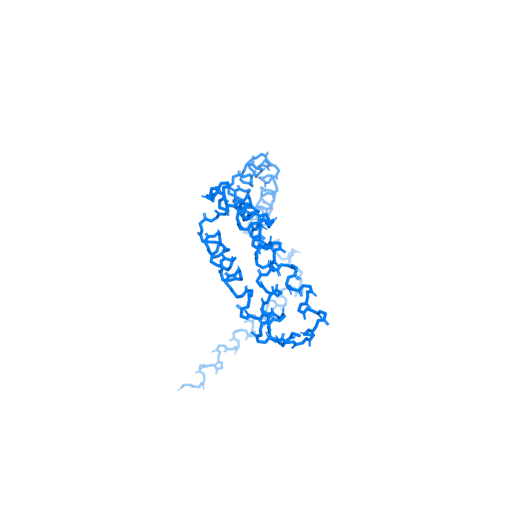 103 ? 23.228 1.362 -21.771 1.00 68.69 103 ALA A N 1
ATOM 807 C CA . ALA A 1 103 ? 24.563 1.416 -21.174 1.00 68.69 103 ALA A CA 1
ATOM 808 C C . ALA A 1 103 ? 25.341 0.096 -21.348 1.00 68.69 103 ALA A C 1
ATOM 810 O O . ALA A 1 103 ? 26.544 0.121 -21.594 1.00 68.69 103 ALA A O 1
ATOM 811 N N . ASN A 1 104 ? 24.650 -1.048 -21.301 1.00 69.25 104 ASN A N 1
ATOM 812 C CA . ASN A 1 104 ? 25.236 -2.383 -21.472 1.00 69.25 104 ASN A CA 1
ATOM 813 C C . ASN A 1 104 ? 24.959 -2.992 -22.858 1.00 69.25 104 ASN A C 1
ATOM 815 O O . ASN A 1 104 ? 25.043 -4.204 -23.040 1.00 69.25 104 ASN A O 1
ATOM 819 N N . ALA A 1 105 ? 24.661 -2.167 -23.865 1.00 69.12 105 ALA A N 1
ATOM 820 C CA . ALA A 1 105 ? 24.332 -2.657 -25.201 1.00 69.12 105 ALA A CA 1
ATOM 821 C C . ALA A 1 105 ? 25.507 -3.391 -25.869 1.00 69.12 105 ALA A C 1
ATOM 823 O O . ALA A 1 105 ? 25.287 -4.297 -26.664 1.00 69.12 105 ALA A O 1
ATOM 824 N N . ARG A 1 106 ? 26.757 -3.045 -25.529 1.00 74.31 106 ARG A N 1
ATOM 825 C CA . ARG A 1 106 ? 27.964 -3.675 -26.097 1.00 74.31 106 ARG A CA 1
ATOM 826 C C . ARG A 1 106 ? 28.065 -5.177 -25.788 1.00 74.3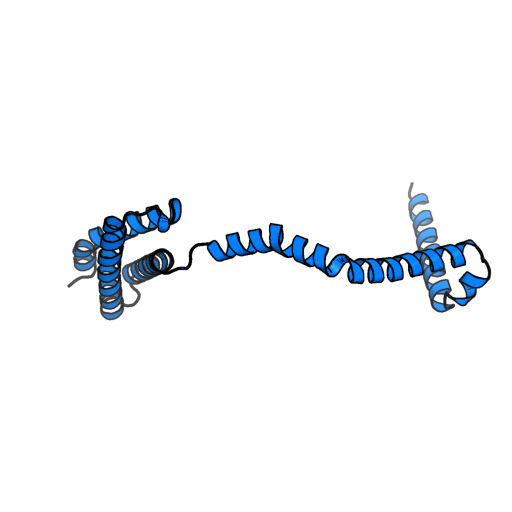1 106 ARG A C 1
ATOM 828 O O . ARG A 1 106 ? 28.129 -5.940 -26.746 1.00 74.31 106 ARG A O 1
ATOM 835 N N . PRO A 1 107 ? 28.049 -5.636 -24.519 1.00 79.00 107 PRO A N 1
ATOM 836 C CA . PRO A 1 107 ? 28.076 -7.070 -24.225 1.00 79.00 107 PRO A CA 1
ATOM 837 C C . PRO A 1 107 ? 26.828 -7.804 -24.734 1.00 79.00 107 PRO A C 1
ATOM 839 O O . PRO A 1 107 ? 26.948 -8.929 -25.207 1.00 79.00 107 PRO A O 1
ATOM 842 N N . ILE A 1 108 ? 25.651 -7.164 -24.715 1.00 80.06 108 ILE A N 1
ATOM 843 C CA . ILE A 1 108 ? 24.405 -7.756 -25.235 1.00 80.06 108 ILE A CA 1
ATOM 844 C C . ILE A 1 108 ? 24.500 -7.992 -26.747 1.00 80.06 108 ILE A C 1
ATOM 846 O O . ILE A 1 108 ? 24.178 -9.079 -27.220 1.00 80.06 108 ILE A O 1
ATOM 850 N N . LEU A 1 109 ? 24.986 -7.007 -27.507 1.00 82.62 109 LEU A N 1
ATOM 851 C CA . LEU A 1 109 ? 25.206 -7.143 -28.946 1.00 82.62 109 LEU A CA 1
ATOM 852 C C . LEU A 1 109 ? 26.274 -8.186 -29.262 1.00 82.62 109 LEU A C 1
ATOM 854 O O . LEU A 1 109 ? 26.130 -8.908 -30.239 1.00 82.62 109 LEU A O 1
ATOM 858 N N . LEU A 1 110 ? 27.318 -8.294 -28.441 1.00 85.69 110 LEU A N 1
ATOM 859 C CA . LEU A 1 110 ? 28.386 -9.273 -28.637 1.00 85.69 110 LEU A CA 1
ATOM 860 C C . LEU A 1 110 ? 27.880 -10.705 -28.397 1.00 85.69 110 LEU A C 1
ATOM 862 O O . LEU A 1 110 ? 28.144 -11.592 -29.205 1.00 85.69 110 LEU A O 1
ATOM 866 N N . ALA A 1 111 ? 27.076 -10.916 -27.351 1.00 85.88 111 ALA A N 1
ATOM 867 C CA . ALA A 1 111 ? 26.411 -12.193 -27.095 1.00 85.88 111 ALA A CA 1
ATOM 868 C C . ALA A 1 111 ? 25.391 -12.542 -28.193 1.00 85.88 111 ALA A C 1
ATOM 870 O O . ALA A 1 111 ? 25.367 -13.674 -28.673 1.00 85.88 111 ALA A O 1
ATOM 871 N N . ALA A 1 112 ? 24.589 -11.569 -28.640 1.00 85.94 112 ALA A N 1
ATOM 872 C CA . ALA A 1 112 ? 23.662 -11.755 -29.752 1.00 85.94 112 ALA A CA 1
ATOM 873 C C . ALA A 1 112 ? 24.407 -12.086 -31.054 1.00 85.94 112 ALA A C 1
ATOM 875 O O . ALA A 1 112 ? 24.032 -13.022 -31.751 1.00 85.94 112 ALA A O 1
ATOM 876 N N . ALA A 1 113 ? 25.494 -11.378 -31.361 1.00 87.81 113 ALA A N 1
ATOM 877 C CA . ALA A 1 113 ? 26.314 -11.634 -32.539 1.00 87.81 113 ALA A CA 1
ATOM 878 C C . ALA A 1 113 ? 26.956 -13.026 -32.501 1.00 87.81 113 ALA A C 1
ATOM 880 O O . ALA A 1 113 ? 26.989 -13.698 -33.525 1.00 87.81 113 ALA A O 1
ATOM 881 N N . LEU A 1 114 ? 27.412 -13.493 -31.335 1.00 89.69 114 LEU A N 1
ATOM 882 C CA . LEU A 1 114 ? 27.915 -14.859 -31.169 1.00 89.69 114 LEU A CA 1
ATOM 883 C C . LEU A 1 114 ? 26.814 -15.902 -31.380 1.00 89.69 114 LEU A C 1
ATOM 885 O O . LEU A 1 114 ? 27.028 -16.878 -32.095 1.00 89.69 114 LEU A O 1
ATOM 889 N N . LEU A 1 115 ? 25.632 -15.686 -30.800 1.00 90.12 115 LEU A N 1
ATOM 890 C CA . LEU A 1 115 ? 24.505 -16.608 -30.917 1.00 90.12 115 LEU A CA 1
ATOM 891 C C . LEU A 1 115 ? 23.997 -16.700 -32.363 1.00 90.12 115 LEU A C 1
ATOM 893 O O . LEU A 1 115 ? 23.937 -17.785 -32.936 1.00 90.12 115 LEU A O 1
ATOM 897 N N . PHE A 1 116 ? 23.658 -15.560 -32.968 1.00 89.31 116 PHE A N 1
ATOM 898 C CA . PHE A 1 116 ? 23.150 -15.508 -34.339 1.00 89.31 116 PHE A CA 1
ATOM 899 C C . PHE A 1 116 ? 24.239 -15.801 -35.368 1.00 89.31 116 PHE A C 1
ATOM 901 O O . PHE A 1 116 ? 23.951 -16.423 -36.383 1.00 89.31 116 PHE A O 1
ATOM 908 N N . GLY A 1 117 ? 25.485 -15.412 -35.101 1.00 88.94 117 GLY A N 1
ATOM 909 C CA . GLY A 1 117 ? 26.632 -15.754 -35.934 1.00 88.94 117 GLY A CA 1
ATOM 910 C C . GLY A 1 117 ? 26.885 -17.258 -35.952 1.00 88.94 117 GLY A C 1
ATOM 911 O O . GLY A 1 117 ? 27.016 -17.832 -37.027 1.00 88.94 117 GLY A O 1
ATOM 912 N N . GLY A 1 118 ? 26.866 -17.916 -34.790 1.00 85.25 118 GLY A N 1
ATOM 913 C CA . GLY A 1 118 ? 26.964 -19.374 -34.695 1.00 85.25 118 GLY A CA 1
ATOM 914 C C . GLY A 1 118 ? 25.799 -20.085 -35.384 1.00 85.25 118 GLY A C 1
ATOM 915 O O . GLY A 1 118 ? 26.018 -21.033 -36.135 1.00 85.25 118 GLY A O 1
ATOM 916 N N . LEU A 1 119 ? 24.571 -19.591 -35.198 1.00 86.06 119 LEU A N 1
ATOM 917 C CA . LEU A 1 119 ? 23.380 -20.135 -35.854 1.00 86.06 119 LEU A CA 1
ATOM 918 C C . LEU A 1 119 ? 23.445 -19.990 -37.382 1.00 86.06 119 LEU A C 1
ATOM 920 O O . LEU A 1 119 ? 23.204 -20.957 -38.102 1.00 86.06 119 LEU A O 1
ATOM 924 N N . ALA A 1 120 ? 23.800 -18.805 -37.882 1.00 85.44 120 ALA A N 1
ATOM 925 C CA . ALA A 1 120 ? 23.928 -18.535 -39.311 1.00 85.44 120 ALA A CA 1
ATOM 926 C C . ALA A 1 120 ? 25.065 -19.346 -39.938 1.00 85.44 120 ALA A C 1
ATOM 928 O O . ALA A 1 120 ? 24.896 -19.897 -41.022 1.00 85.44 120 ALA A O 1
ATOM 929 N N . LEU A 1 121 ? 26.200 -19.466 -39.243 1.00 83.50 121 LEU A N 1
ATOM 930 C CA . LEU A 1 121 ? 27.325 -20.283 -39.681 1.00 83.50 121 LEU A CA 1
ATOM 931 C C . LEU A 1 121 ? 26.928 -21.763 -39.739 1.00 83.50 121 LEU A C 1
ATOM 933 O O . LEU A 1 121 ? 27.140 -22.402 -40.763 1.00 83.50 121 LEU A O 1
ATOM 937 N N . GLY A 1 122 ? 26.274 -22.289 -38.700 1.00 78.00 122 GLY A N 1
ATOM 938 C CA . GLY A 1 122 ? 25.743 -23.654 -38.695 1.00 78.00 122 GLY A CA 1
ATOM 939 C C . GLY A 1 122 ? 24.754 -23.908 -39.838 1.00 78.00 122 GLY A C 1
ATOM 940 O O . GLY A 1 122 ? 24.866 -24.915 -40.534 1.00 78.00 122 GLY A O 1
ATOM 941 N N . TYR A 1 123 ? 23.843 -22.965 -40.090 1.00 79.62 123 TYR A N 1
ATOM 942 C CA . TYR A 1 123 ? 22.897 -23.033 -41.204 1.00 79.62 123 TYR A CA 1
ATOM 943 C C . TYR A 1 123 ? 23.597 -23.016 -42.573 1.00 79.62 123 TYR A C 1
ATOM 945 O O . TYR A 1 123 ? 23.297 -23.841 -43.433 1.00 79.62 123 TYR A O 1
ATOM 953 N N . LEU A 1 124 ? 24.571 -22.123 -42.771 1.00 78.75 124 LEU A N 1
ATOM 954 C CA . LEU A 1 124 ? 25.347 -22.024 -44.011 1.00 78.75 124 LEU A CA 1
ATOM 955 C C . LEU A 1 124 ? 26.196 -23.275 -44.261 1.00 78.75 124 LEU A C 1
ATOM 957 O O . LEU A 1 124 ? 26.242 -23.749 -45.393 1.00 78.75 124 LEU A O 1
ATOM 961 N N . LEU A 1 125 ? 26.829 -23.843 -43.228 1.00 72.25 125 LEU A N 1
ATOM 962 C CA . LEU A 1 125 ? 27.573 -25.101 -43.355 1.00 72.25 125 LEU A CA 1
ATOM 963 C C . LEU A 1 125 ? 26.649 -26.271 -43.707 1.00 72.25 125 LEU A C 1
ATOM 965 O O . LEU A 1 125 ? 27.013 -27.090 -44.552 1.00 72.25 125 LEU A O 1
ATOM 969 N N . ALA A 1 126 ? 25.463 -26.338 -43.094 1.00 69.56 126 ALA A N 1
ATOM 970 C CA . ALA A 1 126 ? 24.460 -27.350 -43.414 1.00 69.56 126 ALA A CA 1
ATOM 971 C C . ALA A 1 126 ? 23.944 -27.214 -44.857 1.00 69.56 126 ALA A C 1
ATOM 973 O O . ALA A 1 126 ? 23.728 -28.222 -45.526 1.00 69.56 126 ALA A O 1
ATOM 974 N N . TYR A 1 127 ? 23.789 -25.982 -45.350 1.00 69.62 127 TYR A N 1
ATOM 975 C CA . TYR A 1 127 ? 23.331 -25.705 -46.711 1.00 69.62 127 TYR A CA 1
ATOM 976 C C . TYR A 1 127 ? 24.416 -25.953 -47.775 1.00 69.62 127 TYR A C 1
ATOM 978 O O . TYR A 1 127 ? 24.119 -26.478 -48.844 1.00 69.62 127 TYR A O 1
ATOM 986 N N . ALA A 1 128 ? 25.677 -25.602 -47.498 1.00 66.38 128 ALA A N 1
ATOM 987 C CA . ALA A 1 128 ? 26.772 -25.694 -48.468 1.00 66.38 128 ALA A CA 1
ATOM 988 C C . ALA A 1 128 ? 27.379 -27.103 -48.602 1.00 66.38 128 ALA A C 1
ATOM 990 O O . ALA A 1 128 ? 27.874 -27.445 -49.673 1.00 66.38 128 ALA A O 1
ATOM 991 N N . ASN A 1 129 ? 27.348 -27.932 -47.549 1.00 57.09 129 ASN A N 1
ATOM 992 C CA . ASN A 1 129 ? 27.910 -29.287 -47.572 1.00 57.09 129 ASN A CA 1
ATOM 993 C C . ASN A 1 129 ? 26.878 -30.348 -47.149 1.00 57.09 129 ASN A C 1
ATOM 995 O O . ASN A 1 129 ? 26.851 -30.790 -45.999 1.00 57.09 129 ASN A O 1
ATOM 999 N N . TRP A 1 130 ? 26.100 -30.843 -48.118 1.00 53.94 130 TRP A N 1
ATOM 1000 C CA . TRP A 1 130 ? 25.191 -31.995 -47.965 1.00 53.94 130 TRP A CA 1
ATOM 1001 C C . TRP A 1 130 ? 25.831 -33.242 -47.301 1.00 53.94 130 TRP A C 1
ATOM 1003 O O . TRP A 1 130 ? 25.150 -33.910 -46.520 1.00 53.94 130 TRP A O 1
ATOM 1013 N N . PRO A 1 131 ? 27.130 -33.565 -47.506 1.00 59.19 131 PRO A N 1
ATOM 1014 C CA . PRO A 1 131 ? 27.762 -34.696 -46.819 1.00 59.19 131 PRO A CA 1
ATOM 1015 C C . PRO A 1 131 ? 28.080 -34.440 -45.335 1.00 59.19 131 PRO A C 1
ATOM 1017 O O . PRO A 1 131 ? 28.158 -35.394 -44.567 1.00 59.19 131 PRO A O 1
ATOM 1020 N N . LEU A 1 132 ? 28.253 -33.181 -44.908 1.00 54.09 132 LEU A N 1
ATOM 1021 C CA . LEU A 1 132 ? 28.695 -32.834 -43.547 1.00 54.09 132 LEU A CA 1
ATOM 1022 C C . LEU A 1 132 ? 27.538 -32.843 -42.536 1.00 54.09 132 LEU A C 1
ATOM 1024 O O . LEU A 1 132 ? 27.736 -33.164 -41.365 1.00 54.09 132 LEU A O 1
ATOM 1028 N N . ALA A 1 133 ? 26.314 -32.576 -43.003 1.00 54.56 133 ALA A N 1
ATOM 1029 C CA . ALA A 1 133 ? 25.097 -32.695 -42.201 1.00 54.56 133 ALA A CA 1
ATOM 1030 C C . ALA A 1 133 ? 24.899 -34.118 -41.641 1.00 54.56 133 ALA A C 1
ATOM 1032 O O . ALA A 1 133 ? 24.389 -34.277 -40.534 1.00 54.56 133 ALA A O 1
ATOM 1033 N N . ARG A 1 134 ? 25.367 -35.157 -42.352 1.00 54.03 134 ARG A N 1
ATOM 1034 C CA . ARG A 1 134 ? 25.324 -36.544 -41.856 1.00 54.03 134 ARG A CA 1
ATOM 1035 C C . ARG A 1 134 ? 26.240 -36.775 -40.651 1.00 54.03 134 ARG A C 1
ATOM 1037 O O . ARG A 1 134 ? 25.894 -37.590 -39.808 1.00 54.03 134 ARG A O 1
ATOM 1044 N N . THR A 1 135 ? 27.351 -36.051 -40.530 1.00 59.88 135 THR A N 1
ATOM 1045 C CA . THR A 1 135 ? 28.313 -36.231 -39.428 1.00 59.88 135 THR A CA 1
ATOM 1046 C C . THR A 1 135 ? 27.866 -35.540 -38.138 1.00 59.88 135 THR A C 1
ATOM 1048 O O . THR A 1 135 ? 28.122 -36.050 -37.052 1.00 59.88 135 THR A O 1
ATOM 1051 N N . PHE A 1 136 ? 27.179 -34.397 -38.234 1.00 60.41 136 PHE A N 1
ATOM 1052 C CA . PHE A 1 136 ? 26.701 -33.650 -37.060 1.00 60.41 136 PHE A CA 1
ATOM 1053 C C . PHE A 1 136 ? 25.377 -34.164 -36.489 1.00 60.41 136 PHE A C 1
ATOM 1055 O O . PHE A 1 136 ? 25.062 -33.867 -35.339 1.00 60.41 136 PHE A O 1
ATOM 1062 N N . VAL A 1 137 ? 24.605 -34.929 -37.266 1.00 63.84 137 VAL A N 1
ATOM 1063 C CA . VAL A 1 137 ? 23.371 -35.568 -36.797 1.00 63.84 137 VAL A CA 1
ATOM 1064 C C . VAL A 1 137 ? 23.695 -37.011 -36.391 1.00 63.84 137 VAL A C 1
ATOM 1066 O O . VAL A 1 137 ? 23.957 -37.825 -37.284 1.00 63.84 137 VAL A O 1
ATOM 1069 N N . PRO A 1 138 ? 23.667 -37.354 -35.086 1.00 63.84 138 PRO A N 1
ATOM 1070 C CA . PRO A 1 138 ? 23.853 -38.728 -34.618 1.00 63.84 138 PRO A CA 1
ATOM 1071 C C . PRO A 1 138 ? 22.831 -39.664 -35.272 1.00 63.84 138 PRO A C 1
ATOM 1073 O O . PRO A 1 138 ? 21.674 -39.265 -35.427 1.00 63.84 138 PRO A O 1
ATOM 1076 N N . GLU A 1 139 ? 23.211 -40.902 -35.615 1.00 60.19 139 GLU A N 1
ATOM 1077 C CA . GLU A 1 139 ? 22.296 -41.927 -36.157 1.00 60.19 139 GLU A CA 1
ATOM 1078 C C . GLU A 1 139 ? 20.948 -41.980 -35.407 1.00 60.19 139 GLU A C 1
ATOM 1080 O O . GLU A 1 139 ? 19.897 -42.003 -36.044 1.00 60.19 139 GLU A O 1
ATOM 1085 N N . ALA A 1 140 ? 20.967 -41.861 -34.074 1.00 63.19 140 ALA A N 1
ATOM 1086 C CA . ALA A 1 140 ? 19.776 -41.894 -33.220 1.00 63.19 140 ALA A CA 1
ATOM 1087 C C . ALA A 1 140 ? 18.731 -40.800 -33.534 1.00 63.19 140 ALA A C 1
ATOM 1089 O O . ALA A 1 140 ? 17.529 -41.010 -33.380 1.00 63.19 140 ALA A O 1
ATOM 1090 N N . LEU A 1 141 ? 19.166 -39.622 -33.996 1.00 63.09 141 LEU A N 1
ATOM 1091 C CA . LEU A 1 141 ? 18.264 -38.551 -34.436 1.00 63.09 141 LEU A CA 1
ATOM 1092 C C . LEU A 1 141 ? 17.750 -38.791 -35.863 1.00 63.09 141 LEU A C 1
ATOM 1094 O O . LEU A 1 141 ? 16.650 -38.348 -36.187 1.00 63.09 141 LEU A O 1
ATOM 1098 N N . ARG A 1 142 ? 18.505 -39.512 -36.706 1.00 61.47 142 ARG A N 1
ATOM 1099 C CA . ARG A 1 142 ? 18.077 -39.869 -38.071 1.00 61.47 142 ARG A CA 1
ATOM 1100 C C . ARG A 1 142 ? 16.976 -40.926 -38.044 1.00 61.47 142 ARG A C 1
ATOM 1102 O O . ARG A 1 142 ? 15.990 -40.774 -38.759 1.00 61.47 142 ARG A O 1
ATOM 1109 N N . GLU A 1 143 ? 17.110 -41.929 -37.181 1.00 62.12 143 GLU A N 1
ATOM 1110 C CA . GLU A 1 143 ? 16.086 -42.961 -36.965 1.00 62.12 143 GLU A CA 1
ATOM 1111 C C . GLU A 1 143 ? 14.817 -42.363 -36.345 1.00 62.12 143 GLU A C 1
ATOM 1113 O O . GLU A 1 143 ? 13.726 -42.565 -36.868 1.00 62.12 143 GLU A O 1
ATOM 1118 N N . GLY A 1 144 ? 14.949 -41.511 -35.321 1.00 65.81 144 GLY A N 1
ATOM 1119 C CA . GLY A 1 144 ? 13.792 -40.886 -34.667 1.00 65.81 144 GLY A CA 1
ATOM 1120 C C . GLY A 1 144 ? 13.004 -39.899 -35.543 1.00 65.81 144 GLY A C 1
ATOM 1121 O O . GLY A 1 144 ? 11.799 -39.733 -35.347 1.00 65.81 144 GLY A O 1
ATOM 1122 N N . VAL A 1 145 ? 13.649 -39.233 -36.508 1.00 65.12 145 VAL A N 1
ATOM 1123 C CA . VAL A 1 145 ? 12.958 -38.378 -37.494 1.00 65.12 145 VAL A CA 1
ATOM 1124 C C . VAL A 1 145 ? 12.372 -39.219 -38.633 1.00 65.12 145 VAL A C 1
ATOM 1126 O O . VAL A 1 145 ? 11.248 -38.949 -39.054 1.00 65.12 145 VAL A O 1
ATOM 1129 N N . GLY A 1 146 ? 13.082 -40.257 -39.087 1.00 64.19 146 GLY A N 1
ATOM 1130 C CA . GLY A 1 146 ? 12.594 -41.202 -40.095 1.00 64.19 146 GLY A CA 1
ATOM 1131 C C . GLY A 1 146 ? 11.325 -41.934 -39.652 1.00 64.19 146 GLY A C 1
ATOM 1132 O O . GLY A 1 146 ? 10.335 -41.920 -40.380 1.00 64.19 146 GLY A O 1
ATOM 1133 N N . ASP A 1 147 ? 11.310 -42.466 -38.427 1.00 63.28 147 ASP A N 1
ATOM 1134 C CA . ASP A 1 147 ? 10.152 -43.166 -37.857 1.00 63.28 147 ASP A CA 1
ATOM 1135 C C . ASP A 1 147 ? 8.935 -42.252 -37.708 1.00 63.28 147 ASP A C 1
ATOM 1137 O O . ASP A 1 147 ? 7.811 -42.667 -37.973 1.00 63.28 147 ASP A O 1
ATOM 1141 N N . ARG A 1 148 ? 9.130 -40.982 -37.333 1.00 61.78 148 ARG A N 1
ATOM 1142 C CA . ARG A 1 148 ? 8.022 -40.020 -37.203 1.00 61.78 148 ARG A CA 1
ATOM 1143 C C . ARG A 1 148 ? 7.466 -39.572 -38.548 1.00 61.78 148 ARG A C 1
ATOM 1145 O O . ARG A 1 148 ? 6.263 -39.351 -38.654 1.00 61.78 148 ARG A O 1
ATOM 1152 N N . LEU A 1 149 ? 8.310 -39.452 -39.572 1.00 62.41 149 LEU A N 1
ATOM 1153 C CA . LEU A 1 149 ? 7.853 -39.179 -40.935 1.00 62.41 149 LEU A CA 1
ATOM 1154 C C . LEU A 1 149 ? 7.119 -40.392 -41.525 1.00 62.41 149 LEU A C 1
ATOM 1156 O O . LEU A 1 149 ? 6.088 -40.210 -42.166 1.00 62.41 149 LEU A O 1
ATOM 1160 N N . ALA A 1 150 ? 7.577 -41.615 -41.244 1.00 60.72 150 ALA A N 1
ATOM 1161 C CA . ALA A 1 150 ? 6.892 -42.846 -41.642 1.00 60.72 150 ALA A CA 1
ATOM 1162 C C . ALA A 1 150 ? 5.550 -43.037 -40.905 1.00 60.72 150 ALA A C 1
ATOM 1164 O O . ALA A 1 150 ? 4.544 -43.367 -41.530 1.00 60.72 150 ALA A O 1
ATOM 1165 N N . GLN A 1 151 ? 5.496 -42.756 -39.599 1.00 62.16 151 GLN A N 1
ATOM 1166 C CA . GLN A 1 151 ? 4.258 -42.793 -38.805 1.00 62.16 151 GLN A CA 1
ATOM 1167 C C . GLN A 1 151 ? 3.272 -41.682 -39.205 1.00 62.16 151 GLN A C 1
ATOM 1169 O O . GLN A 1 151 ? 2.062 -41.909 -39.237 1.00 62.16 151 GLN A O 1
ATOM 1174 N N . GLY A 1 152 ? 3.772 -40.493 -39.562 1.00 57.50 152 GLY A N 1
ATOM 1175 C CA . GLY A 1 152 ? 2.961 -39.395 -40.092 1.00 57.50 152 GLY A CA 1
ATOM 1176 C C . GLY A 1 152 ? 2.407 -39.681 -41.491 1.00 57.50 152 GLY A C 1
ATOM 1177 O O . GLY A 1 152 ? 1.248 -39.372 -41.754 1.00 57.50 152 GLY A O 1
ATOM 1178 N N . ALA A 1 153 ? 3.190 -40.329 -42.362 1.00 55.94 153 ALA A N 1
ATOM 1179 C CA . ALA A 1 153 ? 2.740 -40.758 -43.687 1.00 55.94 153 ALA A CA 1
ATOM 1180 C C . ALA A 1 153 ? 1.694 -41.886 -43.607 1.00 55.94 153 ALA A C 1
ATOM 1182 O O . ALA A 1 153 ? 0.683 -41.826 -44.300 1.00 55.94 153 ALA A O 1
ATOM 1183 N N . GLY A 1 154 ? 1.868 -42.857 -42.702 1.00 53.47 154 GLY A N 1
ATOM 1184 C CA . GLY A 1 154 ? 0.895 -43.938 -42.490 1.00 53.47 154 GLY A CA 1
ATOM 1185 C C . GLY A 1 154 ? -0.432 -43.485 -41.865 1.00 53.47 154 GLY A C 1
ATOM 1186 O O . GLY A 1 154 ? -1.449 -44.152 -42.027 1.00 53.47 154 GLY A O 1
ATOM 1187 N N . SER A 1 155 ? -0.454 -42.330 -41.194 1.00 54.50 155 SER A N 1
ATOM 1188 C CA . SER A 1 155 ? -1.686 -41.758 -40.628 1.00 54.50 155 SER A CA 1
ATOM 1189 C C . SER A 1 155 ? -2.540 -41.013 -41.668 1.00 54.50 155 SER A C 1
ATOM 1191 O O . SER A 1 155 ? -3.717 -40.766 -41.415 1.00 54.50 155 SER A O 1
ATOM 1193 N N . GLY A 1 156 ? -1.972 -40.662 -42.831 1.00 53.16 156 GLY A N 1
ATOM 1194 C CA . GLY A 1 156 ? -2.694 -40.021 -43.939 1.00 53.16 156 GLY A CA 1
ATOM 1195 C C . GLY A 1 156 ? -3.499 -40.995 -44.806 1.00 53.16 156 GLY A C 1
ATOM 1196 O O . GLY A 1 156 ? -4.551 -40.622 -45.320 1.00 53.16 156 GLY A O 1
ATOM 1197 N N . ASP A 1 157 ? -3.062 -42.253 -44.916 1.00 53.34 157 ASP A N 1
ATOM 1198 C CA . ASP A 1 157 ? -3.762 -43.270 -45.718 1.00 53.34 157 ASP A CA 1
ATOM 1199 C C . ASP A 1 157 ? -4.998 -43.849 -45.012 1.00 53.34 157 ASP A C 1
ATOM 1201 O O . ASP A 1 157 ? -5.972 -44.199 -45.671 1.00 53.34 157 ASP A O 1
ATOM 1205 N N . LEU A 1 158 ? -5.034 -43.867 -43.674 1.00 53.38 158 LEU A N 1
ATOM 1206 C CA . LEU A 1 158 ? -6.182 -44.403 -42.924 1.00 53.38 158 LEU A CA 1
ATOM 1207 C C . LEU A 1 158 ? -7.430 -43.502 -42.958 1.00 53.38 158 LEU A C 1
ATOM 1209 O O . LEU A 1 158 ? -8.520 -43.961 -42.628 1.00 53.38 158 LEU A O 1
ATOM 1213 N N . VAL A 1 159 ? -7.295 -42.229 -43.348 1.00 54.16 159 VAL A N 1
ATOM 1214 C CA . VAL A 1 159 ? -8.434 -41.298 -43.488 1.00 54.16 159 VAL A CA 1
ATOM 1215 C C . VAL A 1 159 ? -9.050 -41.366 -44.891 1.00 54.16 159 VAL A C 1
ATOM 1217 O O . VAL A 1 159 ? -10.222 -41.041 -45.057 1.00 54.16 159 VAL A O 1
ATOM 1220 N N . THR A 1 160 ? -8.297 -41.831 -45.892 1.00 56.69 160 THR A N 1
ATOM 1221 C CA . THR A 1 160 ? -8.747 -41.853 -47.296 1.00 56.69 160 THR A CA 1
ATOM 1222 C C . THR A 1 160 ? -9.543 -43.120 -47.646 1.00 56.69 160 THR A C 1
ATOM 1224 O O . THR A 1 160 ? -10.248 -43.126 -48.647 1.00 56.69 160 THR A O 1
ATOM 1227 N N . ASP A 1 161 ? -9.499 -44.159 -46.803 1.00 50.72 161 ASP A N 1
ATOM 1228 C CA . ASP A 1 161 ? -10.203 -45.441 -47.013 1.00 50.72 161 ASP A CA 1
ATOM 1229 C C . ASP A 1 161 ? -11.575 -45.524 -46.293 1.00 50.72 161 ASP A C 1
ATOM 1231 O O . ASP A 1 161 ? -12.226 -46.566 -46.275 1.00 50.72 161 ASP A O 1
ATOM 1235 N N . MET A 1 162 ? -12.037 -44.426 -45.672 1.00 52.03 162 MET A N 1
ATOM 1236 C CA . MET A 1 162 ? -13.361 -44.323 -45.025 1.00 52.03 162 MET A CA 1
ATOM 1237 C C . MET A 1 162 ? -14.263 -43.233 -45.640 1.00 52.03 162 MET A C 1
ATOM 1239 O O . MET A 1 162 ? -15.026 -42.580 -44.921 1.00 52.03 162 MET A O 1
ATOM 1243 N N . ALA A 1 163 ? -14.193 -43.036 -46.959 1.00 43.75 163 ALA A N 1
ATOM 1244 C CA . ALA A 1 163 ? -15.125 -42.214 -47.739 1.00 43.75 163 ALA A CA 1
ATOM 1245 C C . ALA A 1 163 ? -15.577 -42.970 -48.994 1.00 43.75 163 ALA A C 1
ATOM 1247 O O . ALA A 1 163 ? -16.787 -42.897 -49.308 1.00 43.75 163 ALA A O 1
#

Radius of gyration: 35.22 Å; chains: 1; bounding box: 55×66×78 Å

Sequence (163 aa):
MDEREFIAGSRDAWQRLDDAVGRAASHGVAKLDADTLKEMHEDYRCTAADLAFAQTHFPGARTTAYLNALVARAHAELYGSPPRRLAVLRRFLASDYPRLVRANARPILLAAALLFGGLALGYLLAYANWPLARTFVPEALREGVGDRLAQGAGSGDLVTDMA

Secondary structure (DSSP, 8-state):
--HHHHHHHHHHHHHHHHHHHHHHHHH-GGGS-HHHHHHHHHHHHHHHHHHHHHHHHSTT-HHHHHHHHHHHHHHHHHTSPPTHHHHHHHHIIIIIHHHHHHHTHHHHHHHHHHHHHHHHHHHHHHHH-TTTHHHHS-HHHHHHHHHHHHHHHHHHHHHHT--

Foldseek 3Di:
DDPVVLCVVLVVLLVLLQVLLVVCVVPNPVPDDPVSLVSNVVSLVVLVVSLVVCCVPPPPDPVNVVSVVSSVSSCCRSPNDPCCVVVVVVCCVVPVVVVVCVVVVVVVVVVVCVVVVVVVVVVVCVVPDVVVVVVPQPPVNVVVVVVVVVVVVVVVVVVVVPD